Protein AF-A0A0G0PAE0-F1 (afdb_monomer)

InterPro domains:
  IPR018743 Protein of unknown function DUF2292 [PF10055] (16-43)

Mean predicted aligned error: 8.1 Å

Nearest PDB structures (foldseek):
  7mp7-assembly1_A  TM=4.126E-01  e=5.894E+00  Thermus thermophilus
  2ch0-assembly1_A  TM=3.164E-01  e=4.195E+00  Homo sapiens

Sequence (56 aa):
MKTDLSNQKISNSLMLEIRSALKSVKSFGSVEIYIQKGLVTQITVRNIKKTKSIIK

Secondary structure (DSSP, 8-state):
----S--S---HHHHHHHHHHHHH--SEEEEEEEEETTEEEEEEEEEE--------

Organism: NCBI:txid1618570

Foldseek 3Di:
DDDDDDPDDDDPVVVVVVVVLVVVQPDDWDWDWDDDPNDTDDIDTGHDDDDPPPPD

Radius of gyration: 16.44 Å; Cα contacts (8 Å, |Δi|>4): 49; chains: 1; bounding box: 27×23×55 Å

Structure (mmCIF, N/CA/C/O backbone):
data_AF-A0A0G0PAE0-F1
#
_entry.id   AF-A0A0G0PAE0-F1
#
loop_
_atom_site.group_PDB
_atom_site.id
_atom_site.type_symbol
_atom_site.label_atom_id
_atom_site.label_alt_id
_atom_site.label_comp_id
_atom_site.label_asym_id
_atom_site.label_entity_id
_atom_site.label_seq_id
_atom_site.pdbx_PDB_ins_code
_atom_site.Cartn_x
_atom_site.Cartn_y
_atom_site.Cartn_z
_atom_site.occupancy
_atom_site.B_iso_or_equiv
_atom_site.auth_seq_id
_atom_site.auth_comp_id
_atom_site.auth_asym_id
_atom_site.auth_atom_id
_atom_site.pdbx_PDB_model_num
ATOM 1 N N . MET A 1 1 ? 14.024 20.588 21.543 1.00 44.00 1 MET A N 1
ATOM 2 C CA . MET A 1 1 ? 13.293 19.743 20.573 1.00 44.00 1 MET A CA 1
ATOM 3 C C . MET A 1 1 ? 11.919 19.462 21.154 1.00 44.00 1 MET A C 1
ATOM 5 O O . MET A 1 1 ? 11.866 18.953 22.263 1.00 44.00 1 MET A O 1
ATOM 9 N N . LYS A 1 2 ? 10.832 19.887 20.496 1.00 45.91 2 LYS A N 1
ATOM 10 C CA . LYS A 1 2 ? 9.468 19.609 20.976 1.00 45.91 2 LYS A CA 1
ATOM 11 C C . LYS A 1 2 ? 9.067 18.199 20.540 1.00 45.91 2 LYS A C 1
ATOM 13 O O . LYS A 1 2 ? 9.196 17.865 19.368 1.00 45.91 2 LYS A O 1
ATOM 18 N N . THR A 1 3 ? 8.678 17.407 21.527 1.00 58.75 3 THR A N 1
ATOM 19 C CA . THR A 1 3 ? 8.287 15.998 21.486 1.00 58.75 3 THR A CA 1
ATOM 20 C C . THR A 1 3 ? 6.941 15.774 20.793 1.00 58.75 3 THR A C 1
ATOM 22 O O . THR A 1 3 ? 6.094 16.666 20.761 1.00 58.75 3 THR A O 1
ATOM 25 N N . ASP A 1 4 ? 6.806 14.570 20.231 1.00 57.00 4 ASP A N 1
ATOM 26 C CA . ASP A 1 4 ? 5.706 14.010 19.436 1.00 57.00 4 ASP A CA 1
ATOM 27 C C . ASP A 1 4 ? 4.289 14.514 19.764 1.00 57.00 4 ASP A C 1
ATOM 29 O O . ASP A 1 4 ? 3.777 14.340 20.868 1.00 57.00 4 ASP A O 1
ATOM 33 N N . LEU A 1 5 ? 3.610 15.062 18.750 1.00 57.34 5 LEU A N 1
ATOM 34 C CA . LEU A 1 5 ? 2.228 15.551 18.822 1.00 57.34 5 LEU A CA 1
ATOM 35 C C . LEU A 1 5 ? 1.215 14.518 18.296 1.00 57.34 5 LEU A C 1
ATOM 37 O O . LEU A 1 5 ? 0.412 14.802 17.411 1.00 57.34 5 LEU A O 1
ATOM 41 N N . SER A 1 6 ? 1.217 13.317 18.874 1.00 60.41 6 SER A N 1
ATOM 42 C CA . SER A 1 6 ? 0.060 12.416 18.831 1.00 60.41 6 SER A CA 1
ATOM 43 C C . SER A 1 6 ? -0.034 11.664 20.154 1.00 60.41 6 SER A C 1
ATOM 45 O O . SER A 1 6 ? 0.691 10.704 20.390 1.00 60.41 6 SER A O 1
ATOM 47 N N . ASN A 1 7 ? -0.970 12.071 21.015 1.00 56.44 7 ASN A N 1
ATOM 48 C CA . ASN A 1 7 ? -1.303 11.343 22.249 1.00 56.44 7 ASN A CA 1
ATOM 49 C C . ASN A 1 7 ? -1.959 9.972 21.978 1.00 56.44 7 ASN A C 1
ATOM 51 O O . ASN A 1 7 ? -2.280 9.243 22.914 1.00 56.44 7 ASN A O 1
ATOM 55 N N . GLN A 1 8 ? -2.183 9.608 20.711 1.00 64.56 8 GLN A N 1
ATOM 56 C CA . GLN A 1 8 ? -2.681 8.296 20.324 1.00 64.56 8 GLN A CA 1
ATOM 57 C C . GLN A 1 8 ? -1.508 7.399 19.943 1.00 64.56 8 GLN A C 1
ATOM 59 O O . GLN A 1 8 ? -0.759 7.699 19.009 1.00 64.56 8 GLN A O 1
ATOM 64 N N . LYS A 1 9 ? -1.364 6.280 20.665 1.00 70.94 9 LYS A N 1
ATOM 65 C CA . LYS A 1 9 ? -0.455 5.199 20.276 1.00 70.94 9 LYS A CA 1
ATOM 66 C C . LYS A 1 9 ? -0.823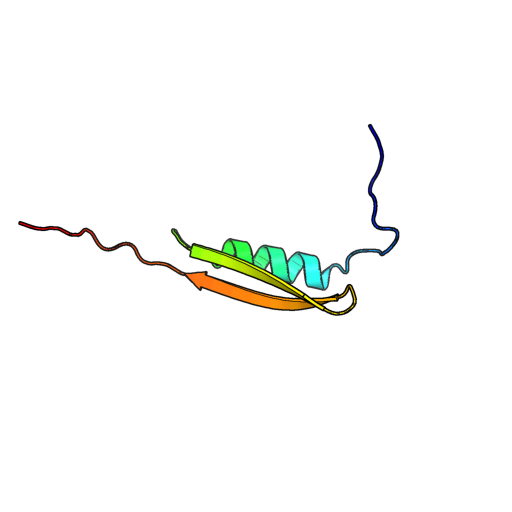 4.758 18.861 1.00 70.94 9 LYS A C 1
ATOM 68 O O . LYS A 1 9 ? -1.895 4.195 18.653 1.00 70.94 9 LYS A O 1
ATOM 73 N N . ILE A 1 10 ? 0.066 5.012 17.905 1.00 79.19 10 ILE A N 1
ATOM 74 C CA . ILE A 1 10 ? -0.072 4.490 16.546 1.00 79.19 10 ILE A CA 1
ATOM 75 C C . ILE A 1 10 ? -0.069 2.964 16.649 1.00 79.19 10 ILE A C 1
ATOM 77 O O . ILE A 1 10 ? 0.801 2.388 17.306 1.00 79.19 10 ILE A O 1
ATOM 81 N N . SER A 1 11 ? -1.053 2.302 16.041 1.00 87.38 11 SER A N 1
ATOM 82 C CA . SER A 1 11 ? -1.112 0.845 16.096 1.00 87.38 11 SER A CA 1
ATOM 83 C C . SER A 1 11 ? 0.076 0.236 15.344 1.00 87.38 11 SER A C 1
ATOM 85 O O . SER A 1 11 ? 0.457 0.679 14.257 1.00 87.38 11 SER A O 1
ATOM 87 N N . ASN A 1 12 ? 0.659 -0.824 15.909 1.00 91.25 12 ASN A N 1
ATOM 88 C CA . ASN A 1 12 ? 1.746 -1.553 15.251 1.00 91.25 12 ASN A CA 1
ATOM 89 C C . ASN A 1 12 ? 1.300 -2.137 13.901 1.00 91.25 12 ASN A C 1
ATOM 91 O O . ASN A 1 12 ? 2.107 -2.213 12.978 1.00 91.25 12 ASN A O 1
ATOM 95 N N . SER A 1 13 ? 0.021 -2.511 13.766 1.00 92.06 13 SER A 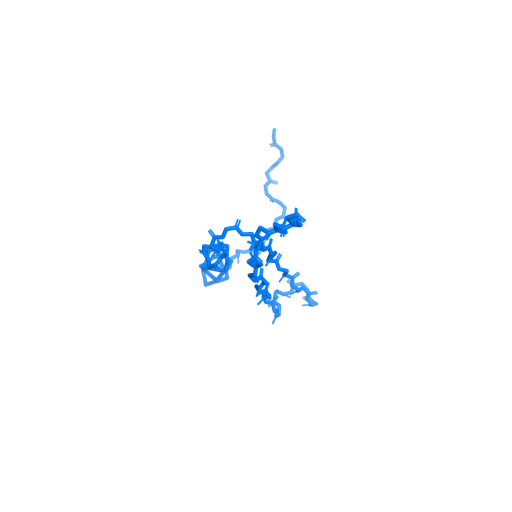N 1
ATOM 96 C CA . SER A 1 13 ? -0.546 -2.994 12.504 1.00 92.06 13 SER A CA 1
ATOM 97 C C . SER A 1 13 ? -0.502 -1.923 11.416 1.00 92.06 13 SER A C 1
ATOM 99 O O . SER A 1 13 ? 0.031 -2.185 10.342 1.00 92.06 13 SER A O 1
ATOM 101 N N . LEU A 1 14 ? -0.933 -0.693 11.718 1.00 92.12 14 LEU A N 1
ATOM 102 C CA . LEU A 1 14 ? -0.904 0.413 10.760 1.00 92.12 14 LEU A CA 1
ATOM 103 C C . LEU A 1 14 ? 0.530 0.736 10.327 1.00 92.12 14 LEU A C 1
ATOM 105 O O . LEU A 1 14 ? 0.799 0.966 9.149 1.00 92.12 14 LEU A O 1
ATOM 109 N N . MET A 1 15 ? 1.480 0.698 11.264 1.00 93.88 15 MET A N 1
ATOM 110 C CA . MET A 1 15 ? 2.894 0.898 10.945 1.00 93.88 15 MET A CA 1
ATOM 111 C C . MET A 1 15 ? 3.431 -0.193 10.003 1.00 93.88 15 MET A C 1
ATOM 113 O O . MET A 1 15 ? 4.174 0.102 9.064 1.00 93.88 15 MET A O 1
ATOM 117 N N . LEU A 1 16 ? 3.046 -1.455 10.223 1.00 96.56 16 LEU A N 1
ATOM 118 C CA . LEU A 1 16 ? 3.411 -2.569 9.344 1.00 96.56 16 LEU A CA 1
ATOM 119 C C . LEU A 1 16 ? 2.769 -2.446 7.958 1.00 96.56 16 LEU A C 1
ATOM 121 O O . LEU A 1 16 ? 3.445 -2.710 6.961 1.00 96.56 16 LEU A O 1
ATOM 125 N N . GLU A 1 17 ? 1.513 -2.013 7.877 1.00 95.88 17 GLU A N 1
ATOM 126 C CA . GLU A 1 17 ? 0.806 -1.772 6.615 1.00 95.88 17 GLU A CA 1
ATOM 127 C C . GLU A 1 17 ? 1.482 -0.667 5.800 1.00 95.88 17 GLU A C 1
ATOM 129 O O . GLU A 1 17 ? 1.834 -0.891 4.640 1.00 95.88 17 GLU A O 1
ATOM 134 N N . ILE A 1 18 ? 1.777 0.481 6.420 1.00 95.81 18 ILE A N 1
ATOM 135 C CA . ILE A 1 18 ? 2.498 1.58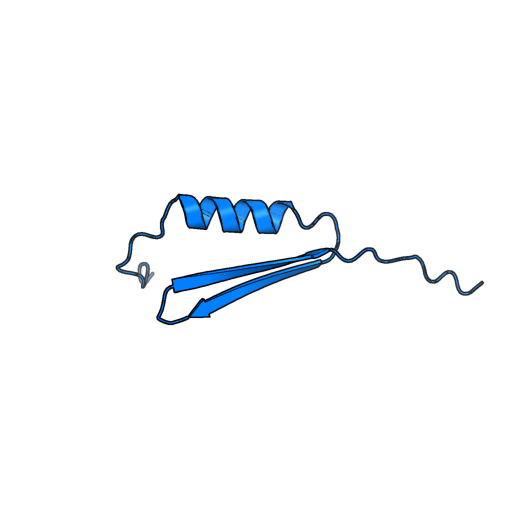6 5.769 1.00 95.81 18 ILE A CA 1
ATOM 136 C C . ILE A 1 18 ? 3.877 1.114 5.293 1.00 95.81 18 ILE A C 1
ATOM 138 O O . ILE A 1 18 ? 4.268 1.360 4.148 1.00 95.81 18 ILE A O 1
ATOM 142 N N . ARG A 1 19 ? 4.615 0.376 6.134 1.00 96.81 19 ARG A N 1
ATOM 143 C CA . ARG A 1 19 ? 5.935 -0.158 5.765 1.00 96.81 19 ARG A CA 1
ATOM 144 C C . ARG A 1 19 ? 5.852 -1.126 4.588 1.00 96.81 19 ARG A C 1
ATOM 146 O O . ARG A 1 19 ? 6.735 -1.122 3.729 1.00 96.81 19 ARG A O 1
ATOM 153 N N . SER A 1 20 ? 4.819 -1.958 4.553 1.00 97.06 20 SER A N 1
ATOM 154 C CA . SER A 1 20 ? 4.604 -2.934 3.484 1.00 97.06 20 SER A CA 1
ATOM 155 C C . SER A 1 20 ? 4.209 -2.245 2.180 1.00 97.06 20 SER A C 1
ATOM 157 O O . SER A 1 20 ? 4.771 -2.568 1.134 1.00 97.06 20 SER A O 1
ATOM 159 N N . ALA A 1 21 ? 3.339 -1.234 2.245 1.00 97.19 21 ALA A N 1
ATOM 160 C CA . ALA A 1 21 ? 2.953 -0.414 1.102 1.00 97.19 21 ALA A CA 1
ATOM 161 C C . ALA A 1 21 ? 4.169 0.273 0.464 1.00 97.19 21 ALA A C 1
ATOM 163 O O . ALA A 1 21 ? 4.383 0.145 -0.742 1.00 97.19 21 ALA A O 1
ATOM 164 N N . LEU A 1 22 ? 5.030 0.900 1.274 1.00 96.69 22 LEU A N 1
ATOM 165 C CA . LEU A 1 22 ? 6.259 1.537 0.787 1.00 96.69 22 LEU A CA 1
ATOM 166 C C . LEU A 1 22 ? 7.215 0.533 0.125 1.00 96.69 22 LEU A C 1
ATOM 168 O O . LEU A 1 22 ? 7.725 0.800 -0.959 1.00 96.69 22 LEU A O 1
ATOM 172 N N . LYS A 1 23 ? 7.423 -0.645 0.729 1.00 96.50 23 LYS A N 1
ATOM 173 C CA . LYS A 1 23 ? 8.271 -1.707 0.151 1.00 96.50 23 LYS A CA 1
ATOM 174 C C . LYS A 1 23 ? 7.701 -2.315 -1.129 1.00 96.50 23 LYS A C 1
ATOM 176 O O . LYS A 1 23 ? 8.452 -2.863 -1.931 1.00 96.50 23 LYS A O 1
ATOM 181 N N . SER A 1 24 ? 6.384 -2.260 -1.307 1.00 96.31 24 SER A N 1
ATOM 182 C CA . SER A 1 24 ? 5.721 -2.798 -2.495 1.00 96.31 24 SER A CA 1
ATOM 183 C C . SER A 1 24 ? 5.893 -1.913 -3.737 1.00 96.31 24 SER A C 1
ATOM 185 O O . SER A 1 24 ? 5.658 -2.384 -4.854 1.00 96.31 24 SER A O 1
ATOM 187 N N . VAL A 1 25 ? 6.343 -0.662 -3.567 1.00 95.44 25 VAL A N 1
ATOM 188 C CA . VAL A 1 25 ? 6.766 0.204 -4.674 1.00 95.44 25 VAL A CA 1
ATOM 189 C C . VAL A 1 25 ? 8.145 -0.241 -5.148 1.00 95.44 25 VAL A C 1
ATOM 191 O O . VAL A 1 25 ? 9.155 0.013 -4.499 1.00 95.44 25 VAL A O 1
ATOM 194 N N . LYS A 1 26 ? 8.199 -0.927 -6.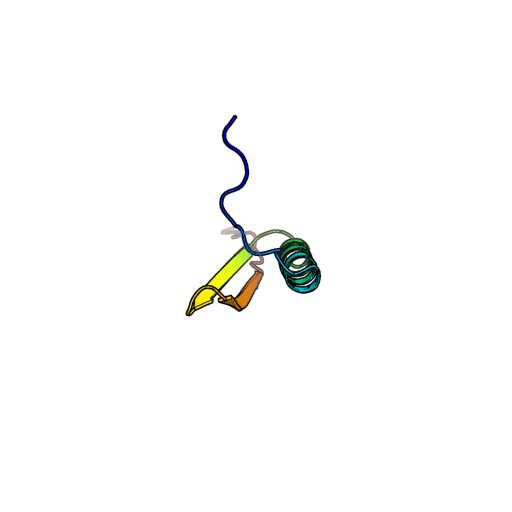294 1.00 85.56 26 LYS A N 1
ATOM 195 C CA . LYS A 1 26 ? 9.444 -1.562 -6.765 1.00 85.56 26 LYS A CA 1
ATOM 196 C C . LYS A 1 26 ? 10.500 -0.569 -7.255 1.00 85.56 26 LYS A C 1
ATOM 198 O O . LYS A 1 26 ? 11.672 -0.713 -6.936 1.00 85.56 26 LYS A O 1
ATOM 203 N N . SER A 1 27 ? 10.112 0.382 -8.106 1.00 87.94 27 SER A N 1
ATOM 204 C CA . SER A 1 27 ? 11.068 1.292 -8.764 1.00 87.94 27 SER A CA 1
ATOM 205 C C . SER A 1 27 ? 10.536 2.714 -8.839 1.00 87.94 27 SER A C 1
ATOM 207 O O . SER A 1 27 ? 11.154 3.633 -8.320 1.00 87.94 27 SER A O 1
ATOM 209 N N . PHE A 1 28 ? 9.368 2.897 -9.454 1.00 93.00 28 PHE A N 1
ATOM 210 C CA . PHE A 1 28 ? 8.668 4.175 -9.478 1.00 93.00 28 PHE A CA 1
ATOM 211 C C . PHE A 1 28 ? 7.229 3.950 -9.049 1.00 93.00 28 PHE A C 1
ATOM 213 O O . PHE A 1 28 ? 6.658 2.887 -9.299 1.00 93.00 28 PHE A O 1
ATOM 220 N N . GLY A 1 29 ? 6.638 4.954 -8.420 1.00 95.19 29 GLY A N 1
ATOM 221 C CA . GLY A 1 29 ? 5.278 4.853 -7.936 1.00 95.19 29 GLY A CA 1
ATOM 222 C C . GLY A 1 29 ? 4.921 5.936 -6.940 1.00 95.19 29 GLY A C 1
ATOM 223 O O . GLY A 1 29 ? 5.726 6.824 -6.662 1.00 95.19 29 GLY A O 1
ATOM 224 N N . SER A 1 30 ? 3.714 5.819 -6.404 1.00 96.50 30 SER A N 1
ATOM 225 C CA . SER A 1 30 ? 3.214 6.608 -5.283 1.00 96.50 30 SER A CA 1
ATOM 226 C C . SER A 1 30 ? 2.564 5.690 -4.253 1.00 96.50 30 SER A C 1
ATOM 228 O O . SER A 1 30 ? 2.042 4.620 -4.580 1.00 96.50 30 SER A O 1
ATOM 230 N N . VAL A 1 31 ? 2.610 6.124 -2.997 1.00 97.88 31 VAL A N 1
ATOM 231 C CA . VAL A 1 31 ? 1.752 5.614 -1.930 1.00 97.88 31 VAL A CA 1
ATOM 232 C C . VAL A 1 31 ? 0.888 6.780 -1.473 1.00 97.88 31 VAL A C 1
ATOM 234 O O . VAL A 1 31 ? 1.409 7.851 -1.168 1.00 97.88 31 VAL A O 1
ATOM 237 N N . GLU A 1 32 ? -0.420 6.574 -1.446 1.00 98.06 32 GLU A N 1
ATOM 238 C CA . GLU A 1 32 ? -1.418 7.574 -1.070 1.00 98.06 32 GLU A CA 1
ATOM 239 C C . GLU A 1 32 ? -2.157 7.075 0.173 1.00 98.06 32 GLU A C 1
ATOM 241 O O . GLU A 1 32 ? -2.678 5.959 0.183 1.00 98.06 32 GLU A O 1
ATOM 246 N N . ILE A 1 33 ? -2.177 7.882 1.234 1.00 96.69 33 ILE A N 1
ATOM 247 C CA . ILE A 1 33 ? -2.803 7.536 2.515 1.00 96.69 33 ILE A CA 1
ATOM 248 C C . ILE A 1 33 ? -4.011 8.443 2.715 1.00 96.69 33 ILE A C 1
ATOM 250 O O . ILE A 1 33 ? -3.879 9.666 2.748 1.00 96.69 33 ILE A O 1
ATOM 254 N N . TYR A 1 34 ? -5.181 7.836 2.880 1.00 97.06 34 TYR A N 1
ATOM 255 C CA . TYR A 1 34 ? -6.436 8.542 3.099 1.00 97.06 34 TYR A CA 1
ATOM 256 C C . TYR A 1 34 ? -6.832 8.467 4.567 1.00 97.06 34 TYR A C 1
ATOM 258 O O . TYR A 1 34 ? -6.930 7.385 5.156 1.00 97.06 34 TYR A O 1
ATOM 266 N N . ILE A 1 35 ? -7.086 9.638 5.148 1.00 95.12 35 ILE A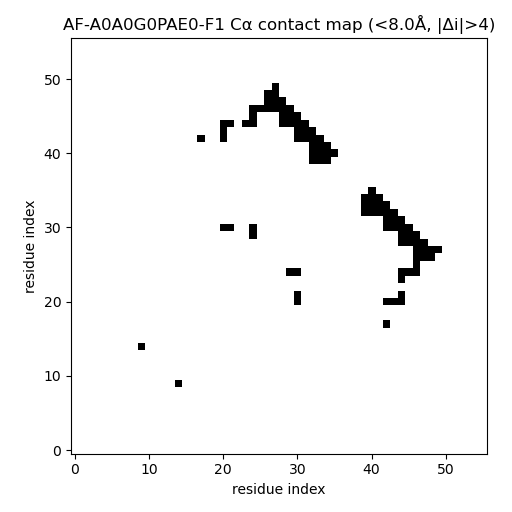 N 1
ATOM 267 C CA . ILE A 1 35 ? -7.479 9.796 6.545 1.00 95.12 35 ILE A CA 1
ATOM 268 C C . ILE A 1 35 ? -8.910 10.325 6.586 1.00 95.12 35 ILE A C 1
ATOM 270 O O . ILE A 1 35 ? -9.223 11.344 5.972 1.00 95.12 35 ILE A O 1
ATOM 274 N N . GLN A 1 36 ? -9.776 9.653 7.336 1.00 94.06 36 GLN A N 1
ATOM 275 C CA . GLN A 1 36 ? -11.142 10.095 7.600 1.00 94.06 36 GLN A CA 1
ATOM 276 C C . GLN A 1 36 ? -11.414 9.995 9.097 1.00 94.06 36 GLN A C 1
ATOM 278 O O . GLN A 1 36 ? -11.087 8.993 9.727 1.00 94.06 36 GLN A O 1
ATOM 283 N N . LYS A 1 37 ? -12.006 11.045 9.682 1.00 93.00 37 LYS A N 1
ATOM 284 C CA . LYS A 1 37 ? -12.315 11.112 11.126 1.00 93.00 37 LYS A CA 1
ATOM 285 C C . LYS A 1 37 ? -11.102 10.798 12.027 1.00 93.00 37 LYS A C 1
ATOM 287 O O . LYS A 1 37 ? -11.251 10.191 13.080 1.00 93.00 37 LYS A O 1
ATOM 292 N N . GLY A 1 38 ? -9.900 11.191 11.599 1.00 87.12 38 GLY A N 1
ATOM 293 C CA . GLY A 1 38 ? -8.653 10.944 12.335 1.00 87.12 38 GLY A CA 1
ATOM 294 C C . GLY A 1 38 ? -8.096 9.520 12.218 1.00 87.12 38 GLY A C 1
ATOM 295 O O . GLY A 1 38 ? -7.100 9.219 12.866 1.00 87.12 38 GLY A O 1
ATOM 296 N N . LEU A 1 39 ? -8.695 8.656 11.391 1.00 88.56 39 LEU A N 1
ATOM 297 C CA . LEU A 1 39 ? -8.258 7.277 11.173 1.00 88.56 39 LEU A CA 1
ATOM 298 C C . LEU A 1 39 ? -7.805 7.072 9.728 1.00 88.56 39 LEU A C 1
ATOM 300 O O . LEU A 1 39 ? -8.435 7.571 8.793 1.00 88.56 39 LEU A O 1
ATOM 304 N N . VAL A 1 40 ? -6.730 6.306 9.536 1.00 93.12 40 VAL A N 1
ATOM 305 C CA . VAL A 1 40 ? -6.363 5.815 8.204 1.00 93.12 40 VAL A CA 1
ATOM 306 C C . VAL A 1 40 ? -7.435 4.827 7.761 1.00 93.12 40 VAL A C 1
ATOM 308 O O . VAL A 1 40 ? -7.722 3.862 8.461 1.00 93.12 40 VAL A O 1
ATOM 311 N N . THR A 1 41 ? -8.042 5.096 6.612 1.00 95.81 41 THR A N 1
ATOM 312 C CA . THR A 1 41 ? -9.139 4.283 6.060 1.00 95.81 41 THR A CA 1
ATOM 313 C C . THR A 1 41 ? -8.740 3.562 4.785 1.00 95.81 41 THR A C 1
ATOM 315 O O . THR A 1 41 ? -9.322 2.535 4.453 1.00 95.81 41 THR A O 1
ATOM 318 N N . GLN A 1 42 ? -7.729 4.073 4.083 1.00 97.31 42 GLN A N 1
ATOM 319 C CA . GLN A 1 42 ? -7.239 3.471 2.856 1.00 97.31 42 GLN A CA 1
ATOM 320 C C . GLN A 1 42 ? -5.771 3.829 2.632 1.00 97.31 42 GLN A C 1
ATOM 322 O O . GLN A 1 42 ? -5.354 4.973 2.825 1.00 97.31 42 GLN A O 1
ATOM 327 N N . ILE A 1 43 ? -5.008 2.842 2.169 1.00 97.62 43 ILE A N 1
ATOM 328 C CA . ILE A 1 43 ? -3.664 3.019 1.626 1.00 97.62 43 ILE A CA 1
ATOM 329 C C . ILE A 1 43 ? -3.704 2.516 0.186 1.00 97.62 43 ILE A C 1
ATOM 331 O O . ILE A 1 43 ? -3.980 1.343 -0.061 1.00 97.62 43 ILE A O 1
ATOM 335 N N . THR A 1 44 ? -3.439 3.404 -0.765 1.00 97.94 44 THR A N 1
ATOM 336 C CA . THR A 1 44 ? -3.363 3.061 -2.188 1.00 97.94 44 THR A CA 1
ATOM 337 C C . THR A 1 44 ? -1.907 3.027 -2.608 1.00 97.94 44 THR A C 1
ATOM 339 O O . THR A 1 44 ? -1.147 3.941 -2.296 1.00 97.94 44 THR A O 1
ATOM 342 N N . VAL A 1 45 ? -1.514 1.985 -3.339 1.00 98.00 45 VAL A N 1
ATOM 343 C CA . VAL A 1 45 ? -0.177 1.885 -3.925 1.00 98.00 45 VAL A CA 1
ATOM 344 C C . VAL A 1 45 ? -0.292 1.885 -5.437 1.00 98.00 45 VAL A C 1
ATOM 346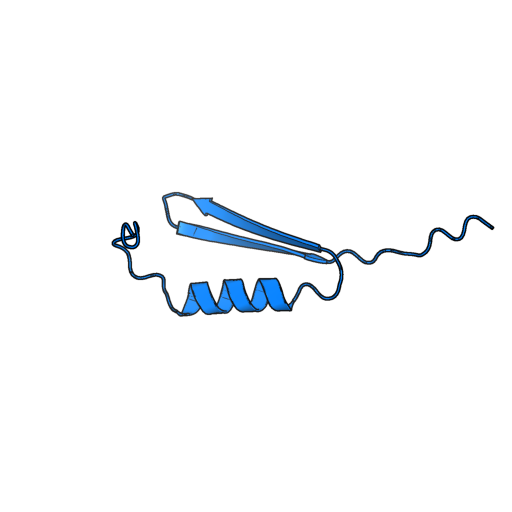 O O . VAL A 1 45 ? -0.912 0.998 -6.026 1.00 98.00 45 VAL A O 1
ATOM 349 N N . ARG A 1 46 ? 0.370 2.842 -6.080 1.00 97.44 46 ARG A N 1
ATOM 350 C CA . ARG A 1 46 ? 0.491 2.901 -7.532 1.00 97.44 46 ARG A CA 1
ATOM 351 C C . ARG A 1 46 ? 1.911 2.550 -7.937 1.00 97.44 46 ARG A C 1
ATOM 353 O O . ARG A 1 46 ? 2.835 3.317 -7.699 1.00 97.44 46 ARG A O 1
ATOM 360 N N . ASN A 1 47 ? 2.085 1.414 -8.604 1.00 95.94 47 ASN A N 1
ATOM 361 C CA . ASN A 1 47 ? 3.358 1.041 -9.216 1.00 95.94 47 ASN A CA 1
ATOM 362 C C . ASN A 1 47 ? 3.432 1.572 -10.650 1.00 95.94 47 ASN A C 1
ATOM 364 O O . ASN A 1 47 ? 2.524 1.361 -11.453 1.00 95.94 47 ASN A O 1
ATOM 368 N N . ILE A 1 48 ? 4.527 2.246 -10.982 1.00 94.81 48 ILE A N 1
ATOM 369 C CA . ILE A 1 48 ? 4.754 2.856 -12.289 1.00 94.81 48 ILE A CA 1
ATOM 370 C C . ILE A 1 48 ? 5.963 2.181 -12.930 1.00 94.81 48 ILE A C 1
ATOM 372 O O . ILE A 1 48 ? 7.091 2.265 -12.444 1.00 94.81 48 ILE A O 1
ATOM 376 N N . LYS A 1 49 ? 5.739 1.532 -14.072 1.00 91.25 49 LYS A N 1
ATOM 377 C CA . LYS A 1 49 ? 6.818 1.048 -14.931 1.00 91.25 49 LYS A CA 1
ATOM 378 C C . LYS A 1 49 ? 7.128 2.125 -15.963 1.00 91.25 49 LYS A C 1
ATOM 380 O O . LYS A 1 49 ? 6.339 2.348 -16.874 1.00 91.25 49 LYS A O 1
ATOM 385 N N . LYS A 1 50 ? 8.283 2.779 -15.840 1.00 87.62 50 LYS A N 1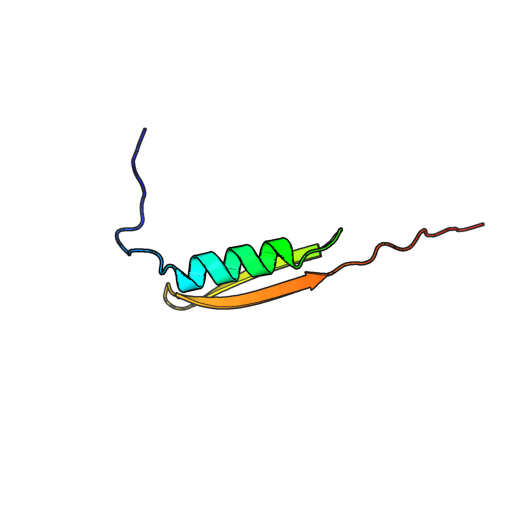
ATOM 386 C CA . LYS A 1 50 ? 8.790 3.646 -16.909 1.00 87.62 50 LYS A CA 1
ATOM 387 C C . LYS A 1 50 ? 9.303 2.764 -18.044 1.00 87.62 50 LYS A C 1
ATOM 389 O O . LYS A 1 50 ? 10.161 1.909 -17.828 1.00 87.62 50 LYS A O 1
ATOM 394 N N . THR A 1 51 ? 8.762 2.943 -19.238 1.00 86.12 51 THR A N 1
ATOM 395 C CA . THR A 1 51 ? 9.322 2.356 -20.454 1.00 86.12 51 THR A CA 1
ATOM 396 C C . THR A 1 51 ? 10.368 3.312 -21.013 1.00 86.12 51 THR A C 1
ATOM 398 O O . THR A 1 51 ? 10.275 4.528 -20.840 1.00 86.12 51 THR A O 1
ATOM 401 N N . LYS A 1 52 ? 11.404 2.778 -21.666 1.00 78.81 52 LYS A N 1
ATOM 402 C CA . LYS A 1 52 ? 12.263 3.623 -22.492 1.00 78.81 52 LYS A CA 1
ATOM 403 C C . LY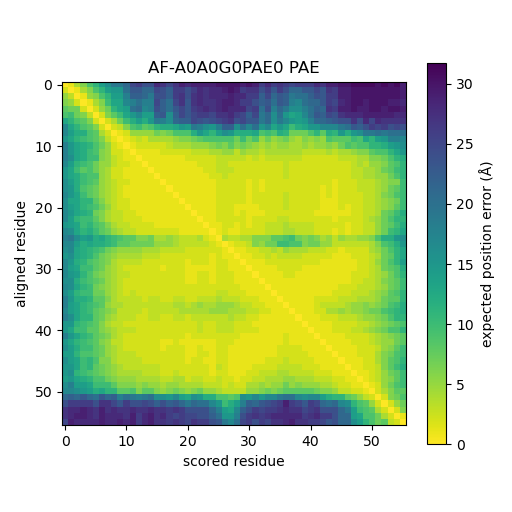S A 1 52 ? 11.384 4.092 -23.648 1.00 78.81 52 LYS A C 1
ATOM 405 O O . LYS A 1 52 ? 10.974 3.258 -24.453 1.00 78.81 52 LYS A O 1
ATOM 410 N N . SER A 1 53 ? 11.072 5.383 -23.717 1.00 65.31 53 SER A N 1
ATOM 411 C CA . SER A 1 53 ? 10.601 5.967 -24.971 1.00 65.31 53 SER A CA 1
ATOM 412 C C . SER A 1 53 ? 11.806 5.970 -25.902 1.00 65.31 53 SER A C 1
ATOM 414 O O . SER A 1 53 ? 12.581 6.921 -25.938 1.00 65.31 53 SER A O 1
ATOM 416 N N . ILE A 1 54 ? 12.063 4.833 -26.543 1.00 59.72 54 ILE A N 1
ATOM 417 C CA . ILE A 1 54 ? 13.007 4.773 -27.649 1.00 59.72 54 ILE A CA 1
ATOM 418 C C . ILE A 1 54 ? 12.213 5.322 -28.829 1.00 59.72 54 ILE A C 1
ATOM 420 O O . ILE A 1 54 ? 11.633 4.564 -29.600 1.00 59.72 54 ILE A O 1
ATOM 424 N N . ILE A 1 55 ? 12.108 6.649 -28.907 1.00 58.78 55 ILE A N 1
ATOM 425 C CA . ILE A 1 55 ? 11.850 7.292 -30.191 1.00 58.78 55 ILE A CA 1
ATOM 426 C C . ILE A 1 55 ? 13.165 7.103 -30.936 1.00 58.78 55 ILE A C 1
ATOM 428 O O . ILE A 1 55 ? 14.178 7.704 -30.578 1.00 58.78 55 ILE A O 1
ATOM 432 N N . LYS A 1 56 ? 13.163 6.109 -31.819 1.00 46.41 56 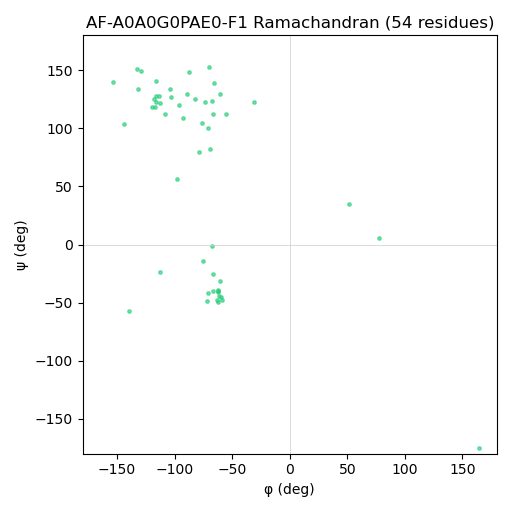LYS A N 1
ATOM 433 C CA . LYS A 1 56 ? 14.270 5.820 -32.718 1.00 46.41 56 LYS A CA 1
ATOM 434 C C . LYS A 1 56 ? 14.273 6.841 -33.845 1.00 46.41 56 LYS A C 1
ATOM 436 O O . LYS A 1 56 ? 13.157 7.213 -34.269 1.00 46.41 56 LYS A O 1
#

pLDDT: mean 85.06, std 16.22, range [44.0, 98.06]

Solvent-accessible surface area (backbone atoms only — not comparable to full-atom values): 3859 Å² total; per-residue (Å²): 135,89,76,85,93,60,97,63,82,75,54,69,64,60,55,51,50,54,53,49,52,59,66,66,42,80,82,37,61,52,76,48,78,41,71,54,97,92,36,82,77,46,76,48,72,44,74,45,84,86,73,84,82,75,82,123